Protein AF-A0A926CFZ5-F1 (afdb_monomer_lite)

Structure (mmCIF, N/CA/C/O backbone):
data_AF-A0A926CFZ5-F1
#
_entry.id   AF-A0A926CFZ5-F1
#
loop_
_atom_site.group_PDB
_atom_site.id
_atom_site.type_symbol
_atom_site.label_atom_id
_atom_site.label_alt_id
_atom_site.label_comp_id
_atom_site.label_asym_id
_atom_site.label_entity_id
_at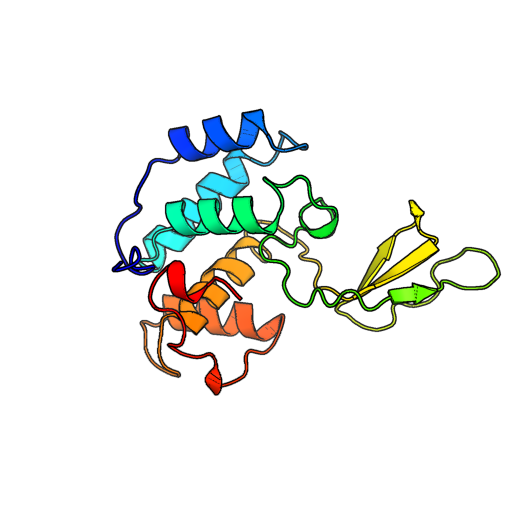om_site.label_seq_id
_atom_site.pdbx_PDB_ins_code
_atom_site.Cartn_x
_atom_site.Cartn_y
_atom_site.Cartn_z
_atom_site.occupancy
_atom_site.B_iso_or_equiv
_atom_site.auth_seq_id
_atom_site.auth_comp_id
_atom_site.auth_asym_id
_atom_site.auth_atom_id
_atom_site.pdbx_PDB_model_num
ATOM 1 N N . MET A 1 1 ? 4.417 -10.597 24.887 1.00 51.16 1 MET A N 1
ATOM 2 C CA . MET A 1 1 ? 4.030 -9.208 24.557 1.00 51.16 1 MET A CA 1
ATOM 3 C C . MET A 1 1 ? 2.718 -9.254 23.799 1.00 51.16 1 MET A C 1
ATOM 5 O O . MET A 1 1 ? 2.595 -10.103 22.927 1.00 51.16 1 MET A O 1
ATOM 9 N N . ILE A 1 2 ? 1.749 -8.407 24.145 1.00 67.25 2 ILE A N 1
ATOM 10 C CA . ILE A 1 2 ? 0.517 -8.233 23.360 1.00 67.25 2 ILE A CA 1
ATOM 11 C C . ILE A 1 2 ? 0.818 -7.136 22.330 1.00 67.25 2 ILE A C 1
ATOM 13 O O . ILE A 1 2 ? 1.266 -6.059 22.716 1.00 67.25 2 ILE A O 1
ATOM 17 N N . GLY A 1 3 ? 0.674 -7.432 21.037 1.00 74.69 3 GLY A N 1
ATOM 18 C CA . GLY A 1 3 ? 0.895 -6.458 19.962 1.00 74.69 3 GLY A CA 1
ATOM 19 C C . GLY A 1 3 ? -0.234 -5.431 19.880 1.00 74.69 3 GLY A C 1
ATOM 20 O O . GLY A 1 3 ? -1.356 -5.722 20.291 1.00 74.69 3 GLY A O 1
ATOM 21 N N . ALA A 1 4 ? 0.046 -4.249 19.324 1.00 81.31 4 ALA A N 1
ATOM 22 C CA . ALA A 1 4 ? -0.989 -3.249 19.062 1.00 81.31 4 ALA A CA 1
ATOM 23 C C . ALA A 1 4 ? -2.028 -3.796 18.056 1.00 81.31 4 ALA A C 1
ATOM 25 O O . ALA A 1 4 ? -1.619 -4.367 17.033 1.00 81.31 4 ALA A O 1
ATOM 26 N N . PRO A 1 5 ? -3.341 -3.675 18.336 1.00 90.12 5 PRO A N 1
ATOM 27 C CA . PRO A 1 5 ? -4.390 -4.107 17.418 1.00 90.12 5 PRO A CA 1
ATOM 28 C C . PRO A 1 5 ? -4.411 -3.227 16.166 1.00 90.12 5 PRO A C 1
ATOM 30 O O . PRO A 1 5 ? -4.131 -2.035 16.238 1.00 90.12 5 PRO A O 1
ATOM 33 N N . LEU A 1 6 ? -4.756 -3.817 15.019 1.00 91.62 6 LEU A N 1
ATOM 34 C CA . LEU A 1 6 ? -4.866 -3.073 13.757 1.00 91.62 6 LEU A CA 1
ATOM 35 C C . LEU A 1 6 ? -6.202 -2.330 13.621 1.00 91.62 6 LEU A C 1
ATOM 37 O O . LEU A 1 6 ? -6.263 -1.301 12.955 1.00 91.62 6 LEU A O 1
ATOM 41 N N . LEU A 1 7 ? -7.269 -2.847 14.236 1.00 95.06 7 LEU A N 1
ATOM 42 C CA . LEU A 1 7 ? -8.568 -2.175 14.294 1.00 95.06 7 LEU A CA 1
ATOM 43 C C . LEU A 1 7 ? -8.633 -1.270 15.522 1.00 95.06 7 LEU A C 1
ATOM 45 O O . LEU A 1 7 ? -8.392 -1.721 16.644 1.00 95.06 7 LEU A O 1
ATOM 49 N N . GLY A 1 8 ? -8.994 -0.011 15.304 1.00 94.38 8 GLY A N 1
ATOM 50 C CA . GLY A 1 8 ? -9.035 1.008 16.343 1.00 94.38 8 GLY A CA 1
ATOM 51 C C . GLY A 1 8 ? -8.747 2.413 15.812 1.00 94.38 8 GLY A C 1
ATOM 52 O O . GLY A 1 8 ? -8.508 2.594 14.617 1.00 94.38 8 GLY A O 1
ATOM 53 N N . PRO A 1 9 ? -8.791 3.424 16.699 1.00 95.12 9 PRO A N 1
ATOM 54 C CA . PRO A 1 9 ? -8.376 4.775 16.352 1.00 95.12 9 PRO A CA 1
ATOM 55 C C . PRO A 1 9 ? -6.887 4.811 15.996 1.00 95.12 9 PRO A C 1
ATOM 57 O O . PRO A 1 9 ? -6.109 3.965 16.436 1.00 95.12 9 PRO A O 1
ATOM 60 N N . ALA A 1 10 ? -6.490 5.828 15.235 1.00 97.00 10 ALA A N 1
ATOM 61 C CA . ALA A 1 10 ? -5.094 6.035 14.884 1.00 97.00 10 ALA A CA 1
ATOM 62 C C . ALA A 1 10 ? -4.216 6.246 16.124 1.00 97.00 10 ALA A C 1
ATOM 64 O O . ALA A 1 10 ? -4.573 6.997 17.034 1.00 97.00 10 ALA A O 1
ATOM 65 N N . SER A 1 11 ? -3.039 5.624 16.129 1.00 96.81 11 SER A N 1
ATOM 66 C CA . SER A 1 11 ? -2.059 5.753 17.216 1.00 96.81 11 SER A CA 1
ATOM 67 C C . SER A 1 11 ? -1.188 7.016 17.138 1.00 96.81 11 SER A C 1
ATOM 69 O O . SER A 1 11 ? -0.368 7.248 18.027 1.00 96.81 11 SER A O 1
ATOM 71 N N . GLY A 1 12 ? -1.373 7.858 16.115 1.00 96.81 12 GLY A N 1
ATOM 72 C CA . GLY A 1 12 ? -0.621 9.098 15.913 1.00 96.81 12 GLY A CA 1
ATOM 73 C C . GLY A 1 12 ? -1.320 10.083 14.973 1.00 96.81 12 GLY A C 1
ATOM 74 O O . GLY A 1 12 ? -2.458 9.860 14.559 1.00 96.81 12 GLY A O 1
ATOM 75 N N . SER A 1 13 ? -0.641 11.189 14.651 1.00 98.25 13 SER A N 1
ATOM 76 C CA . SER A 1 13 ? -1.177 12.282 13.825 1.00 98.25 13 SER A CA 1
ATOM 77 C C . SER A 1 13 ? -0.557 12.356 12.426 1.00 98.25 13 SER A C 1
ATOM 79 O O . SER A 1 13 ? 0.517 11.805 12.158 1.00 98.25 13 SER A O 1
ATOM 81 N N . ALA A 1 14 ? -1.234 13.057 11.510 1.00 98.06 14 ALA A N 1
ATOM 82 C CA . ALA A 1 14 ? -0.764 13.212 10.135 1.00 98.06 14 ALA A CA 1
ATOM 83 C C . ALA A 1 14 ? 0.541 14.015 10.092 1.00 98.06 14 ALA A C 1
ATOM 85 O O . ALA A 1 14 ? 1.469 13.656 9.372 1.00 98.06 14 ALA A O 1
ATOM 86 N N . GLU A 1 15 ? 0.658 15.046 10.927 1.00 97.94 15 GLU A N 1
ATOM 87 C CA . GLU A 1 15 ? 1.856 15.878 11.055 1.00 97.94 15 GLU A CA 1
ATOM 88 C C . GLU A 1 15 ? 3.065 15.044 11.487 1.00 97.94 15 GLU A C 1
ATOM 90 O O . GLU A 1 15 ? 4.159 15.212 10.944 1.00 97.94 15 GLU A O 1
ATOM 95 N N . GLN A 1 16 ? 2.870 14.107 12.423 1.00 98.25 16 GLN A N 1
ATOM 96 C CA . GLN A 1 16 ? 3.921 13.192 12.866 1.00 98.25 16 GLN A CA 1
ATOM 97 C C . GLN A 1 16 ? 4.372 12.269 11.729 1.00 98.25 16 GLN A C 1
ATOM 99 O O . GLN A 1 16 ? 5.572 12.151 11.477 1.00 98.25 16 GLN A O 1
ATOM 104 N N . ALA A 1 17 ? 3.425 11.649 11.018 1.00 97.69 17 ALA A N 1
ATOM 105 C CA . ALA A 1 17 ? 3.727 10.750 9.906 1.00 97.69 17 ALA A CA 1
ATOM 106 C C . ALA A 1 17 ? 4.416 11.480 8.739 1.00 97.69 17 ALA A C 1
ATOM 108 O O . ALA A 1 17 ? 5.421 10.993 8.219 1.00 97.69 17 ALA A O 1
ATOM 109 N N . ILE A 1 18 ? 3.924 12.667 8.364 1.00 97.50 18 ILE A N 1
ATOM 110 C CA . ILE A 1 18 ? 4.507 13.513 7.312 1.00 97.50 18 ILE A CA 1
ATOM 111 C C . ILE A 1 18 ? 5.929 13.913 7.693 1.00 97.50 18 ILE A C 1
ATOM 113 O O . ILE A 1 18 ? 6.853 13.670 6.923 1.00 97.50 18 ILE A O 1
ATOM 117 N N . SER A 1 19 ? 6.122 14.476 8.888 1.00 96.50 19 SER A N 1
ATOM 118 C CA . SER A 1 19 ? 7.441 14.908 9.360 1.00 96.50 19 SER A CA 1
ATOM 119 C C . SER A 1 19 ? 8.450 13.755 9.346 1.00 96.50 19 SER A C 1
ATOM 121 O O . SER A 1 19 ? 9.572 13.895 8.853 1.00 96.50 19 SER A O 1
ATOM 123 N N . TRP A 1 20 ? 8.037 12.576 9.818 1.00 97.06 20 TRP A N 1
ATOM 124 C CA . TRP A 1 20 ? 8.910 11.409 9.873 1.00 97.06 20 TRP A CA 1
ATOM 125 C C . TRP A 1 20 ? 9.284 10.871 8.485 1.00 97.06 20 TRP A C 1
ATOM 127 O O . TRP A 1 20 ? 10.458 10.549 8.260 1.00 97.06 20 TRP A O 1
ATOM 137 N N . LEU A 1 21 ? 8.314 10.778 7.565 1.00 96.38 21 LEU A N 1
ATOM 138 C CA . LEU A 1 21 ? 8.519 10.259 6.209 1.00 96.38 21 LEU A CA 1
ATOM 139 C C . LEU A 1 21 ? 9.298 11.234 5.328 1.00 96.38 21 LEU A C 1
ATOM 141 O O . LEU A 1 21 ? 10.214 10.799 4.636 1.00 96.38 21 LEU A O 1
ATOM 145 N N . SER A 1 22 ? 8.994 12.533 5.374 1.00 95.38 22 SER A N 1
ATOM 146 C CA . SER A 1 22 ? 9.676 13.543 4.552 1.00 95.38 22 SER A CA 1
ATOM 147 C C . SER A 1 22 ? 11.181 13.607 4.823 1.00 95.38 22 SER A C 1
ATOM 149 O O . SER A 1 22 ? 11.956 13.925 3.930 1.00 95.38 22 SER A O 1
ATOM 151 N N . ALA A 1 23 ? 11.620 13.250 6.032 1.00 94.44 23 ALA A N 1
ATOM 152 C CA . ALA A 1 23 ? 13.038 13.183 6.379 1.00 94.44 23 ALA A CA 1
ATOM 153 C C . ALA A 1 23 ? 13.774 11.939 5.828 1.00 94.44 23 ALA A C 1
ATOM 155 O O . ALA A 1 23 ? 14.988 11.835 6.000 1.00 94.44 23 ALA A O 1
ATOM 156 N N . ARG A 1 24 ? 13.064 10.960 5.248 1.00 94.75 24 ARG A N 1
ATOM 157 C CA . ARG A 1 24 ? 13.607 9.624 4.912 1.00 94.75 24 ARG A CA 1
ATOM 158 C C . ARG A 1 24 ? 13.281 9.148 3.502 1.00 94.75 24 ARG A C 1
ATOM 160 O O . ARG A 1 24 ? 14.080 8.428 2.909 1.00 94.75 24 ARG A O 1
ATOM 167 N N . ALA A 1 25 ? 12.112 9.509 2.988 1.00 93.56 25 ALA A N 1
ATOM 168 C CA . ALA A 1 25 ? 11.690 9.137 1.653 1.00 93.56 25 ALA A CA 1
ATOM 169 C C . ALA A 1 25 ? 12.584 9.796 0.602 1.00 93.56 25 ALA A C 1
ATOM 171 O O . ALA A 1 25 ? 13.042 10.925 0.761 1.00 93.56 25 ALA A O 1
ATOM 172 N N . ILE A 1 26 ? 12.798 9.097 -0.510 1.00 90.50 26 ILE A N 1
ATOM 173 C CA . ILE A 1 26 ? 13.609 9.618 -1.620 1.00 90.50 26 ILE A CA 1
ATOM 174 C C . ILE A 1 26 ? 12.784 10.410 -2.645 1.00 90.50 26 ILE A C 1
ATOM 176 O O . ILE A 1 26 ? 13.326 10.866 -3.648 1.00 90.50 26 ILE A O 1
ATOM 180 N N . TYR A 1 27 ? 11.475 10.546 -2.420 1.00 79.19 27 TYR A N 1
ATOM 181 C CA . TYR A 1 27 ? 10.594 11.403 -3.204 1.00 79.19 27 TYR A CA 1
ATOM 182 C C . TYR A 1 27 ? 9.654 12.179 -2.273 1.00 79.19 27 TYR A C 1
ATOM 184 O O . TYR A 1 27 ? 9.024 11.613 -1.384 1.00 79.19 27 TYR A O 1
ATOM 192 N N . ASP A 1 28 ? 9.610 13.492 -2.481 1.00 71.31 28 ASP A N 1
ATOM 193 C CA . ASP A 1 28 ? 8.974 14.485 -1.603 1.00 71.31 28 ASP A CA 1
ATOM 194 C C . ASP A 1 28 ? 7.501 14.715 -1.971 1.00 71.31 28 ASP A C 1
ATOM 196 O O . ASP A 1 28 ? 6.613 14.688 -1.117 1.00 71.31 28 ASP A O 1
ATOM 200 N N . ASN A 1 29 ? 7.238 14.881 -3.269 1.00 75.75 29 ASN A N 1
ATOM 201 C CA . ASN A 1 29 ? 6.053 15.564 -3.793 1.00 75.75 29 ASN A CA 1
ATOM 202 C C . ASN A 1 29 ? 4.711 14.873 -3.497 1.00 75.75 29 ASN A C 1
ATOM 204 O O . ASN A 1 29 ? 3.653 15.459 -3.719 1.00 75.75 29 ASN A O 1
ATOM 208 N N . ASP A 1 30 ? 4.742 13.633 -3.012 1.00 88.44 30 ASP A N 1
ATOM 209 C CA . ASP A 1 30 ? 3.558 12.829 -2.729 1.00 88.44 30 ASP A CA 1
ATOM 210 C C . ASP A 1 30 ? 3.379 12.493 -1.237 1.00 88.44 30 ASP A C 1
ATOM 212 O O . ASP A 1 30 ? 2.344 11.927 -0.892 1.00 88.44 30 ASP A O 1
ATOM 216 N N . ILE A 1 31 ? 4.309 12.829 -0.330 1.00 95.50 31 ILE A N 1
ATOM 217 C CA . ILE A 1 31 ? 4.240 12.361 1.073 1.00 95.50 31 ILE A CA 1
ATOM 218 C C . ILE A 1 31 ? 2.971 12.842 1.777 1.00 95.50 31 ILE A C 1
ATOM 220 O O . ILE A 1 31 ? 2.235 12.030 2.337 1.00 95.50 31 ILE A O 1
ATOM 224 N N . VAL A 1 32 ? 2.660 14.136 1.681 1.00 96.19 32 VAL A N 1
ATOM 225 C CA . VAL A 1 32 ? 1.431 14.708 2.258 1.00 96.19 32 VAL A CA 1
ATOM 226 C C . VAL A 1 32 ? 0.192 14.014 1.691 1.00 96.19 32 VAL A C 1
ATOM 228 O O . VAL A 1 32 ? -0.711 13.630 2.431 1.00 96.19 32 VAL A O 1
ATOM 231 N N . ARG A 1 33 ? 0.165 13.787 0.373 1.00 95.44 33 ARG A N 1
ATOM 232 C CA . ARG A 1 33 ? -0.942 13.098 -0.296 1.00 95.44 33 ARG A CA 1
ATOM 233 C C . ARG A 1 33 ? -1.086 11.658 0.191 1.00 95.44 33 ARG A C 1
ATOM 235 O O . ARG A 1 33 ? -2.208 11.219 0.429 1.00 95.44 33 ARG A O 1
ATOM 242 N N . ILE A 1 34 ? 0.019 10.926 0.312 1.00 96.75 34 ILE A N 1
ATOM 243 C CA . ILE A 1 34 ? 0.037 9.538 0.777 1.00 96.75 34 ILE A CA 1
ATOM 244 C C . ILE A 1 34 ? -0.525 9.473 2.197 1.00 96.75 34 ILE A C 1
ATOM 246 O O . ILE A 1 34 ? -1.490 8.743 2.415 1.00 96.75 34 ILE A O 1
ATOM 250 N N . VAL A 1 35 ? 0.005 10.272 3.130 1.00 98.12 35 VAL A N 1
ATOM 251 C CA . VAL A 1 35 ? -0.439 10.274 4.534 1.00 98.12 35 VAL A CA 1
ATOM 252 C C . VAL A 1 35 ? -1.919 10.635 4.649 1.00 98.12 35 VAL A C 1
ATOM 254 O O . VAL A 1 35 ? -2.678 9.875 5.244 1.00 98.12 35 VAL A O 1
ATOM 257 N N . ASN A 1 36 ? -2.362 11.717 4.004 1.00 98.12 36 ASN A N 1
ATOM 258 C CA . ASN A 1 36 ? -3.766 12.137 4.062 1.0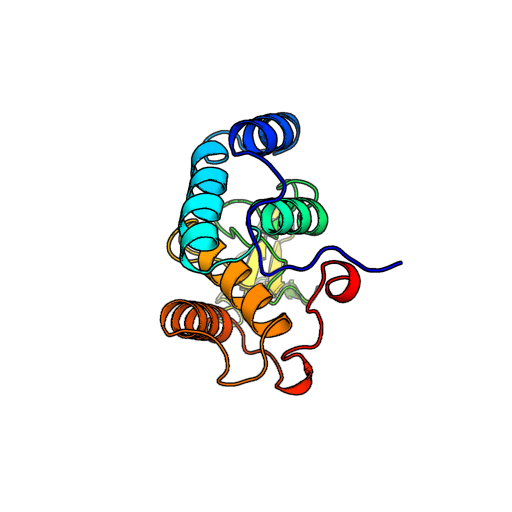0 98.12 36 ASN A CA 1
ATOM 259 C C . ASN A 1 36 ? -4.712 11.088 3.460 1.00 98.12 36 ASN A C 1
ATOM 261 O O . ASN A 1 36 ? -5.850 10.946 3.896 1.00 98.12 36 ASN A O 1
ATOM 265 N N . THR A 1 37 ? -4.248 10.326 2.466 1.00 98.31 37 THR A N 1
ATOM 266 C CA . THR A 1 37 ? -5.049 9.248 1.880 1.00 98.31 37 THR A CA 1
ATOM 267 C C . THR A 1 37 ? -5.126 8.027 2.800 1.00 98.31 37 THR A C 1
ATOM 269 O O . THR A 1 37 ? -6.190 7.423 2.910 1.00 98.31 37 THR A O 1
ATOM 272 N N . TYR A 1 38 ? -4.030 7.676 3.484 1.00 98.62 38 TYR A N 1
ATOM 273 C CA . TYR A 1 38 ? -4.049 6.661 4.543 1.00 98.62 38 TYR A CA 1
ATOM 274 C C . TYR A 1 38 ? -5.025 7.045 5.652 1.00 98.62 38 TYR A C 1
ATOM 276 O O . TYR A 1 38 ? -5.855 6.220 6.025 1.00 98.62 38 TYR A O 1
ATOM 284 N N . GLN A 1 39 ? -4.954 8.294 6.119 1.00 98.62 39 GLN A N 1
ATOM 285 C CA . GLN A 1 39 ? -5.850 8.824 7.138 1.00 98.62 39 GLN A CA 1
ATOM 286 C C . GLN A 1 39 ? -7.313 8.706 6.713 1.00 98.62 39 GLN A C 1
ATOM 288 O O . GLN A 1 39 ? -8.088 8.036 7.389 1.00 98.62 39 GLN A O 1
ATOM 293 N N . LEU A 1 40 ? -7.669 9.280 5.559 1.00 98.56 40 LEU A N 1
ATOM 294 C CA . LEU A 1 40 ? -9.043 9.291 5.059 1.00 98.56 40 LEU A CA 1
ATOM 295 C C . LEU A 1 40 ? -9.646 7.882 4.972 1.00 98.56 40 LEU A C 1
ATOM 297 O O . LEU A 1 40 ? -10.758 7.648 5.439 1.00 98.56 40 LEU A O 1
ATOM 301 N N . ILE A 1 41 ? -8.921 6.940 4.362 1.00 98.56 41 ILE A N 1
ATOM 302 C CA . ILE A 1 41 ? -9.436 5.582 4.151 1.00 98.56 41 ILE A CA 1
ATOM 303 C C . ILE A 1 41 ? -9.442 4.800 5.466 1.00 98.56 41 ILE A C 1
ATOM 305 O O . ILE A 1 41 ? -10.398 4.080 5.735 1.00 98.56 41 ILE A O 1
ATOM 309 N N . GLY A 1 42 ? -8.397 4.919 6.287 1.00 98.38 42 GLY A N 1
ATOM 310 C CA . GLY A 1 42 ? -8.306 4.187 7.547 1.00 98.38 42 GLY A CA 1
ATOM 311 C C . GLY A 1 42 ? -9.346 4.623 8.571 1.00 98.38 42 GLY A C 1
ATOM 312 O O . GLY A 1 42 ? -9.973 3.763 9.184 1.00 98.38 42 GLY A O 1
ATOM 313 N N . GLU A 1 43 ? -9.606 5.930 8.688 1.00 98.19 43 GLU A N 1
ATOM 314 C CA . GLU A 1 43 ? -10.700 6.461 9.512 1.00 98.19 43 GLU A CA 1
ATOM 315 C C . GLU A 1 43 ? -12.058 5.920 9.049 1.00 98.19 43 GLU A C 1
ATOM 317 O O . GLU A 1 43 ? -12.866 5.504 9.878 1.00 98.19 43 GLU A O 1
ATOM 322 N N . GLN A 1 44 ? -12.286 5.842 7.733 1.00 97.81 44 GLN A N 1
ATOM 323 C CA . GLN A 1 44 ? -13.526 5.305 7.166 1.00 97.81 44 GLN A CA 1
ATOM 324 C C . GLN A 1 44 ? -13.769 3.833 7.535 1.00 97.81 44 GLN A C 1
ATOM 326 O O . GLN A 1 44 ? -14.920 3.433 7.691 1.00 97.81 44 GLN A O 1
ATOM 331 N N . VAL A 1 45 ? -12.71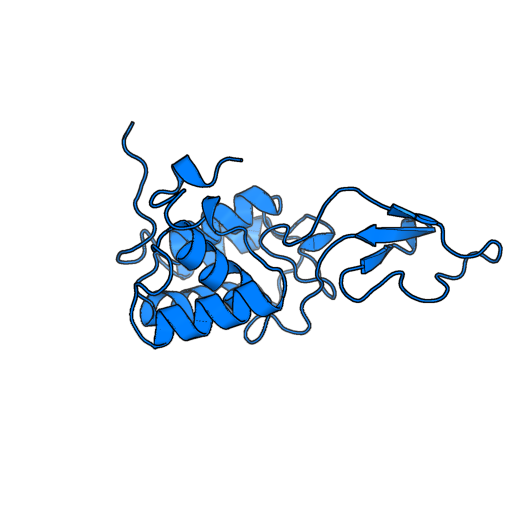3 3.023 7.646 1.00 97.81 45 VAL A N 1
ATOM 332 C CA . VAL A 1 45 ? -12.822 1.569 7.879 1.00 97.81 45 VAL A CA 1
ATOM 333 C C . VAL A 1 45 ? -12.432 1.140 9.297 1.00 97.81 45 VAL A C 1
ATOM 335 O O . VAL A 1 45 ? -12.354 -0.060 9.571 1.00 97.81 45 VAL A O 1
ATOM 338 N N . GLY A 1 46 ? -12.176 2.095 10.197 1.00 97.44 46 GLY A N 1
ATOM 339 C CA . GLY A 1 46 ? -11.793 1.836 11.588 1.00 97.44 46 GLY A CA 1
ATOM 340 C C . GLY A 1 46 ? -10.446 1.120 11.749 1.00 97.44 46 GLY A C 1
ATOM 341 O O . GLY A 1 46 ? -10.274 0.355 12.699 1.00 97.44 46 GLY A O 1
ATOM 342 N N . LEU A 1 47 ? -9.516 1.318 10.811 1.00 97.50 47 LEU A N 1
ATOM 343 C CA . LEU A 1 47 ? -8.159 0.773 10.872 1.00 97.50 47 LEU A CA 1
ATOM 344 C C . LEU A 1 47 ? -7.195 1.851 11.382 1.00 97.50 47 LEU A C 1
ATOM 346 O O . LEU A 1 47 ? -7.246 2.990 10.912 1.00 97.50 47 LEU A O 1
ATOM 350 N N . ASP A 1 48 ? -6.268 1.478 12.266 1.00 98.06 48 ASP A N 1
ATOM 351 C CA . ASP A 1 48 ? -5.168 2.346 12.687 1.00 98.06 48 ASP A CA 1
ATOM 352 C C . ASP A 1 48 ? -4.239 2.617 11.491 1.00 98.06 48 ASP A C 1
ATOM 354 O O . ASP A 1 48 ? -3.293 1.881 11.188 1.00 98.06 48 ASP A O 1
ATOM 358 N N . TRP A 1 49 ? -4.543 3.693 10.767 1.00 98.12 49 TRP A N 1
ATOM 359 C CA . TRP A 1 49 ? -3.810 4.099 9.576 1.00 98.12 49 TRP A CA 1
ATOM 360 C C . TRP A 1 49 ? -2.388 4.556 9.887 1.00 98.12 49 TRP A C 1
ATOM 362 O O . TRP A 1 49 ? -1.521 4.472 9.016 1.00 98.12 49 TRP A O 1
ATOM 372 N N . PHE A 1 50 ? -2.128 5.017 11.110 1.00 98.31 50 PHE A N 1
ATOM 373 C CA . PHE A 1 50 ? -0.795 5.428 11.526 1.00 98.31 50 PHE A CA 1
ATOM 374 C C . PHE A 1 50 ? 0.105 4.197 11.667 1.00 98.31 50 PHE A C 1
ATOM 376 O O . PHE A 1 50 ? 1.223 4.171 11.146 1.00 98.31 50 PHE A O 1
ATOM 383 N N . LEU A 1 51 ? -0.422 3.126 12.262 1.00 96.75 51 LEU A N 1
ATOM 384 C CA . LEU A 1 51 ? 0.251 1.832 12.323 1.00 96.75 51 LEU A CA 1
ATOM 385 C C . LEU A 1 51 ? 0.430 1.206 10.930 1.00 96.75 51 LEU A C 1
ATOM 387 O O . LEU A 1 51 ? 1.489 0.647 10.645 1.00 96.75 51 LEU A O 1
ATOM 391 N N . ALA A 1 52 ? -0.545 1.361 10.029 1.00 97.38 52 ALA A N 1
ATOM 392 C CA . ALA A 1 52 ? -0.398 0.948 8.630 1.00 97.38 52 ALA A CA 1
ATOM 393 C C . ALA A 1 52 ? 0.727 1.717 7.907 1.00 97.38 52 ALA A C 1
ATOM 395 O O . ALA A 1 52 ? 1.489 1.123 7.146 1.00 97.38 52 ALA A O 1
ATOM 396 N N . ILE A 1 53 ? 0.888 3.021 8.164 1.00 97.81 53 ILE A N 1
ATOM 397 C CA . ILE A 1 53 ? 2.028 3.801 7.656 1.00 97.81 53 ILE A CA 1
ATOM 398 C C . ILE A 1 53 ? 3.346 3.295 8.245 1.00 97.81 53 ILE A C 1
ATOM 400 O O . ILE A 1 53 ? 4.323 3.166 7.509 1.00 97.81 53 ILE A O 1
ATOM 404 N N . ALA A 1 54 ? 3.391 2.994 9.545 1.00 96.31 54 ALA A N 1
ATOM 405 C CA . ALA A 1 54 ? 4.589 2.456 10.182 1.00 96.31 54 ALA A CA 1
ATOM 406 C C . ALA A 1 54 ? 4.996 1.105 9.569 1.00 96.31 54 ALA A C 1
ATOM 408 O O . ALA A 1 54 ? 6.172 0.895 9.270 1.00 96.31 54 ALA A O 1
ATOM 409 N N . GLN A 1 55 ? 4.023 0.227 9.308 1.00 94.88 55 GLN A N 1
ATOM 410 C CA . GLN A 1 55 ? 4.249 -1.035 8.605 1.00 94.88 55 GLN A CA 1
ATOM 411 C C . GLN A 1 55 ? 4.760 -0.788 7.179 1.00 94.88 55 GLN A C 1
ATOM 413 O O . GLN A 1 55 ? 5.798 -1.326 6.806 1.00 94.88 55 GLN A O 1
ATOM 418 N N . MET A 1 56 ? 4.121 0.106 6.419 1.00 96.69 56 MET A N 1
ATOM 419 C CA . MET A 1 56 ? 4.573 0.484 5.075 1.00 96.69 56 MET A CA 1
ATOM 420 C C . MET A 1 56 ? 6.016 1.003 5.092 1.00 96.69 56 MET A C 1
ATOM 422 O O . MET A 1 56 ? 6.831 0.624 4.249 1.00 96.69 56 MET A O 1
ATOM 426 N N . ALA A 1 57 ? 6.364 1.851 6.061 1.00 96.19 57 ALA A N 1
ATOM 427 C CA . ALA A 1 57 ? 7.717 2.366 6.209 1.00 96.19 57 ALA A CA 1
ATOM 428 C C . ALA A 1 57 ? 8.718 1.250 6.535 1.00 96.19 57 ALA A C 1
ATOM 430 O O . ALA A 1 57 ? 9.834 1.272 6.020 1.00 96.19 57 ALA A O 1
ATOM 431 N N . HIS A 1 58 ? 8.331 0.261 7.341 1.00 93.94 58 HIS A N 1
ATOM 432 C CA . HIS A 1 58 ? 9.167 -0.902 7.619 1.00 93.94 58 HIS A CA 1
ATOM 433 C C . HIS A 1 58 ? 9.427 -1.733 6.350 1.00 93.94 58 HIS A C 1
ATOM 435 O O . HIS A 1 58 ? 10.582 -1.941 5.986 1.00 93.94 58 HIS A O 1
ATOM 441 N N . GLU A 1 59 ? 8.374 -2.111 5.621 1.00 92.62 59 GLU A N 1
ATOM 442 C CA . GLU A 1 59 ? 8.468 -2.959 4.419 1.00 92.62 59 GLU A CA 1
ATOM 443 C C . GLU A 1 59 ? 9.226 -2.311 3.259 1.00 92.62 59 GLU A C 1
ATOM 445 O O . GLU A 1 59 ? 9.876 -2.978 2.454 1.00 92.62 59 GLU A O 1
ATOM 450 N N . THR A 1 60 ? 9.114 -0.991 3.126 1.00 95.06 60 THR A N 1
ATOM 451 C CA . THR A 1 60 ? 9.649 -0.261 1.968 1.00 95.06 60 THR A CA 1
ATOM 452 C C . THR A 1 60 ? 10.992 0.404 2.246 1.00 95.06 60 THR A C 1
ATOM 454 O O . THR A 1 60 ? 11.510 1.121 1.384 1.00 95.06 60 THR A O 1
ATOM 457 N N . GLY A 1 61 ? 11.548 0.228 3.448 1.00 95.19 61 GLY A N 1
ATOM 458 C CA . GLY A 1 61 ? 12.709 0.992 3.893 1.00 95.19 61 GLY A CA 1
ATOM 459 C C . GLY A 1 61 ? 12.427 2.496 3.870 1.00 95.19 61 GLY A C 1
ATOM 460 O O . GLY A 1 61 ? 13.223 3.265 3.349 1.00 95.19 61 GLY A O 1
ATOM 461 N N . SER A 1 62 ? 11.272 2.920 4.381 1.00 95.75 62 SER A N 1
ATOM 462 C CA . SER A 1 62 ? 10.793 4.310 4.386 1.00 95.75 62 SER A CA 1
ATOM 463 C C . SER A 1 62 ? 10.653 4.901 2.982 1.00 95.75 62 SER A C 1
ATOM 465 O O . SER A 1 62 ? 11.173 5.974 2.696 1.00 95.75 62 SER A O 1
ATOM 467 N N . LEU A 1 63 ? 9.953 4.187 2.094 1.00 95.31 63 LEU A N 1
ATOM 468 C CA . LEU A 1 63 ? 9.713 4.565 0.695 1.00 95.31 63 LEU A CA 1
ATOM 469 C C . LEU A 1 63 ? 10.973 4.650 -0.185 1.00 95.31 63 LEU A C 1
ATOM 471 O O . LEU A 1 63 ? 10.920 5.199 -1.287 1.00 95.31 63 LEU A O 1
ATOM 475 N N . THR A 1 64 ? 12.093 4.073 0.250 1.00 95.56 64 THR A N 1
ATOM 476 C CA . THR A 1 64 ? 13.339 4.049 -0.534 1.00 95.56 64 THR A CA 1
ATOM 477 C C . THR A 1 64 ? 13.428 2.846 -1.475 1.00 95.56 64 THR A C 1
ATOM 479 O O . THR A 1 64 ? 14.136 2.906 -2.482 1.00 95.56 64 THR A O 1
ATOM 482 N N . SER A 1 65 ? 12.685 1.766 -1.208 1.00 95.38 65 SER A N 1
ATOM 483 C CA . SER A 1 65 ? 12.711 0.555 -2.033 1.00 95.38 65 SER A CA 1
ATOM 484 C C . SER A 1 65 ? 12.330 0.829 -3.493 1.00 95.38 65 SER A C 1
ATOM 486 O O . SER A 1 65 ? 11.488 1.674 -3.797 1.00 95.38 65 SER A O 1
ATOM 488 N N . TRP A 1 66 ? 12.899 0.064 -4.426 1.00 96.25 66 TRP A N 1
ATOM 489 C CA . TRP A 1 66 ? 12.572 0.201 -5.850 1.00 96.25 66 TRP A CA 1
ATOM 490 C C . TRP A 1 66 ? 11.077 -0.020 -6.138 1.00 96.25 66 TRP A C 1
ATOM 492 O O . TRP A 1 66 ? 10.487 0.669 -6.970 1.00 96.25 66 TRP A O 1
ATOM 502 N N . TRP A 1 67 ? 10.451 -0.960 -5.423 1.00 97.38 67 TRP A N 1
ATOM 503 C CA . TRP A 1 67 ? 9.035 -1.292 -5.579 1.00 97.38 67 TRP A CA 1
ATOM 504 C C . TRP A 1 67 ? 8.098 -0.198 -5.066 1.00 97.38 67 TRP A C 1
ATOM 506 O O . TRP A 1 67 ? 7.054 0.025 -5.682 1.00 97.38 67 TRP A O 1
ATOM 516 N N . SER A 1 68 ? 8.468 0.526 -4.006 1.00 96.62 68 SER A N 1
ATOM 517 C CA . SER A 1 68 ? 7.647 1.627 -3.495 1.00 96.62 68 SER A CA 1
ATOM 518 C C . SER A 1 68 ? 7.662 2.852 -4.405 1.00 96.62 68 SER A C 1
ATOM 520 O O . SER A 1 68 ? 6.724 3.633 -4.368 1.00 96.62 68 SER A O 1
ATOM 522 N N . GLN A 1 69 ? 8.663 3.025 -5.268 1.00 94.94 69 GLN A N 1
ATOM 523 C CA . GLN A 1 69 ? 8.792 4.222 -6.105 1.00 94.94 69 GLN A CA 1
ATOM 524 C C . GLN A 1 69 ? 7.849 4.225 -7.327 1.00 94.94 69 GLN A C 1
ATOM 526 O O . GLN A 1 69 ? 7.644 3.181 -7.967 1.00 94.94 69 GLN A O 1
ATOM 531 N N . PRO A 1 70 ? 7.336 5.397 -7.758 1.00 93.31 70 PRO A N 1
ATOM 532 C CA . PRO A 1 70 ? 6.650 5.543 -9.042 1.00 93.31 70 PRO A CA 1
ATOM 533 C C . PRO A 1 70 ? 7.500 5.045 -10.223 1.00 93.31 70 PRO A C 1
ATOM 535 O O . PRO A 1 70 ? 8.707 5.275 -10.213 1.00 93.31 70 PRO A O 1
ATOM 538 N N . PRO A 1 71 ? 6.914 4.385 -11.245 1.00 93.94 71 PRO A N 1
ATOM 539 C CA . PRO A 1 71 ? 5.480 4.138 -11.406 1.00 93.94 71 PRO A CA 1
ATOM 540 C C . PRO A 1 71 ? 4.945 2.891 -10.677 1.00 93.94 71 PRO A C 1
ATOM 542 O O . PRO A 1 71 ? 3.752 2.631 -10.767 1.00 93.94 71 PRO A O 1
ATOM 545 N N . ARG A 1 72 ? 5.781 2.127 -9.959 1.00 96.69 72 ARG A N 1
ATOM 546 C CA . ARG A 1 72 ? 5.391 0.848 -9.335 1.00 96.69 72 ARG A CA 1
ATOM 547 C C . ARG A 1 72 ? 4.484 1.024 -8.122 1.00 96.69 72 ARG A C 1
ATOM 549 O O . ARG A 1 72 ? 3.481 0.328 -8.023 1.00 96.69 72 ARG A O 1
ATOM 556 N N . ARG A 1 73 ? 4.796 1.974 -7.234 1.00 97.19 73 ARG A N 1
ATOM 557 C CA . ARG A 1 73 ? 3.926 2.381 -6.109 1.00 97.19 73 ARG A CA 1
ATOM 558 C C . ARG A 1 73 ? 3.485 1.234 -5.188 1.00 97.19 73 ARG A C 1
ATOM 560 O O . ARG A 1 73 ? 2.398 1.273 -4.622 1.00 97.19 73 ARG A O 1
ATOM 567 N N . ASN A 1 74 ? 4.293 0.190 -5.040 1.00 97.69 74 ASN A N 1
ATOM 568 C CA . ASN A 1 74 ? 3.943 -0.971 -4.231 1.00 97.69 74 ASN A CA 1
ATOM 569 C C . ASN A 1 74 ? 4.389 -0.766 -2.777 1.00 97.69 74 ASN A C 1
ATOM 571 O O . ASN A 1 74 ? 5.564 -0.911 -2.450 1.00 97.69 74 ASN A O 1
ATOM 575 N N . LEU A 1 75 ? 3.430 -0.394 -1.925 1.00 96.38 75 LEU A N 1
ATOM 576 C CA . LEU A 1 75 ? 3.657 0.040 -0.541 1.00 96.38 75 LEU A CA 1
ATOM 577 C C . LEU A 1 75 ? 3.758 -1.100 0.483 1.00 96.38 75 LEU A C 1
ATOM 579 O O . LEU A 1 75 ? 4.039 -0.836 1.644 1.00 96.38 75 LEU A O 1
ATOM 583 N N . ALA A 1 76 ? 3.512 -2.344 0.073 1.00 95.25 76 ALA A N 1
ATOM 584 C CA . ALA A 1 76 ? 3.453 -3.491 0.984 1.00 95.25 76 ALA A CA 1
ATOM 585 C C . ALA A 1 76 ? 4.028 -4.773 0.356 1.00 95.25 76 ALA A C 1
ATOM 587 O O . ALA A 1 76 ? 3.589 -5.878 0.666 1.00 95.25 76 ALA A O 1
ATOM 588 N N . GLY A 1 77 ? 4.937 -4.633 -0.619 1.00 95.19 77 GLY A N 1
ATOM 589 C CA . GLY A 1 77 ? 5.581 -5.775 -1.280 1.00 95.19 77 GLY A CA 1
ATOM 590 C C . GLY A 1 77 ? 4.608 -6.744 -1.969 1.00 95.19 77 GLY A C 1
ATOM 591 O O . GLY A 1 77 ? 4.915 -7.923 -2.143 1.00 95.19 77 GLY A O 1
ATOM 592 N N . ILE A 1 78 ? 3.418 -6.287 -2.373 1.00 96.00 78 ILE A N 1
ATOM 593 C CA . ILE A 1 78 ? 2.342 -7.159 -2.855 1.00 96.00 78 ILE A CA 1
ATOM 594 C C . ILE A 1 78 ? 2.778 -7.873 -4.139 1.00 96.00 78 ILE A C 1
ATOM 596 O O . ILE A 1 78 ? 3.010 -7.250 -5.177 1.00 96.00 78 ILE A O 1
ATOM 600 N N . GLY A 1 79 ? 2.871 -9.202 -4.065 1.00 94.94 79 GLY A N 1
ATOM 601 C CA . GLY A 1 79 ? 3.278 -10.054 -5.184 1.00 94.94 79 GLY A CA 1
ATOM 602 C C . GLY A 1 79 ? 4.775 -10.021 -5.500 1.00 94.94 79 GLY A C 1
ATOM 603 O O . GLY A 1 79 ? 5.181 -10.635 -6.485 1.00 94.94 79 GLY A O 1
ATOM 604 N N . VAL A 1 80 ? 5.587 -9.332 -4.695 1.00 96.38 80 VAL A N 1
ATOM 605 C CA . VAL A 1 80 ? 7.043 -9.338 -4.843 1.00 96.38 80 VAL A CA 1
ATOM 606 C C . VAL A 1 80 ? 7.574 -10.689 -4.373 1.00 96.38 80 VAL A C 1
ATOM 608 O O . VAL A 1 80 ? 7.335 -11.097 -3.243 1.00 96.38 80 VAL A O 1
ATOM 611 N N . THR A 1 81 ? 8.264 -11.411 -5.256 1.00 95.06 81 THR A N 1
ATOM 612 C CA . THR A 1 81 ? 8.719 -12.795 -4.988 1.00 95.06 81 THR A CA 1
ATOM 613 C C . THR A 1 81 ? 10.219 -13.004 -5.188 1.00 95.06 81 THR A C 1
ATOM 615 O O . THR A 1 81 ? 10.719 -14.103 -4.977 1.00 95.06 81 THR A O 1
ATOM 618 N N . GLY A 1 82 ? 10.944 -11.987 -5.664 1.00 94.75 82 GLY A N 1
ATOM 619 C CA . GLY A 1 82 ? 12.348 -12.116 -6.080 1.00 94.75 82 GLY A CA 1
ATOM 620 C C . GLY A 1 82 ? 12.550 -12.841 -7.419 1.00 94.75 82 GLY A C 1
ATOM 621 O O . GLY A 1 82 ? 13.657 -12.836 -7.958 1.00 94.75 82 GLY A O 1
ATOM 622 N N . VAL A 1 83 ? 11.491 -13.416 -8.000 1.00 97.62 83 VAL A N 1
ATOM 623 C CA . VAL A 1 83 ? 11.543 -14.027 -9.331 1.00 97.62 83 VAL A CA 1
ATOM 624 C C . VAL A 1 83 ? 11.791 -12.944 -10.380 1.00 97.62 83 VAL A C 1
ATOM 626 O O . VAL A 1 83 ? 11.137 -11.897 -10.389 1.00 97.62 83 VAL A O 1
ATOM 629 N N . TRP A 1 84 ? 12.721 -13.221 -11.291 1.00 97.75 84 TRP A N 1
ATOM 630 C CA . TRP A 1 84 ? 13.048 -12.344 -12.407 1.00 97.75 84 TRP A CA 1
ATOM 631 C C . TRP A 1 84 ? 13.071 -13.103 -13.737 1.00 97.75 84 TRP A C 1
ATOM 633 O O . TRP A 1 84 ? 13.216 -14.326 -13.770 1.00 97.75 84 TRP A O 1
ATOM 643 N N . ARG A 1 85 ? 12.928 -12.372 -14.846 1.00 97.19 85 ARG A N 1
ATOM 644 C CA . ARG A 1 85 ? 13.156 -12.879 -16.208 1.00 97.19 85 ARG A CA 1
ATOM 645 C C . ARG A 1 85 ? 14.041 -11.910 -16.992 1.00 97.19 85 ARG A C 1
ATOM 647 O O . ARG A 1 85 ? 13.907 -10.702 -16.793 1.00 97.19 85 ARG A O 1
ATOM 654 N N . PRO A 1 86 ? 14.957 -12.400 -17.842 1.00 96.88 86 PRO A N 1
ATOM 655 C CA . PRO A 1 86 ? 15.753 -11.520 -18.689 1.00 96.88 86 PRO A CA 1
ATOM 656 C C . PRO A 1 86 ? 14.861 -10.808 -19.716 1.00 96.88 86 PRO A C 1
ATOM 658 O O . PRO A 1 86 ? 13.764 -11.282 -20.025 1.00 96.88 86 PRO A O 1
ATOM 661 N N . GLY A 1 87 ? 15.336 -9.675 -20.234 1.00 94.94 87 GLY A N 1
ATOM 662 C CA . GLY A 1 87 ? 14.808 -9.104 -21.475 1.00 94.94 87 GLY A CA 1
ATOM 663 C C . GLY A 1 87 ? 15.221 -9.910 -22.708 1.00 94.94 87 GLY A C 1
ATOM 664 O O . GLY A 1 87 ? 15.753 -11.019 -22.609 1.00 94.94 87 GLY A O 1
ATOM 665 N N . LEU A 1 88 ? 14.986 -9.332 -23.880 1.00 94.06 88 LEU A N 1
ATOM 666 C CA . LEU A 1 88 ? 15.424 -9.885 -25.155 1.00 94.06 88 LEU A CA 1
ATOM 667 C C . LEU A 1 88 ? 16.944 -9.700 -25.351 1.00 94.06 88 LEU A C 1
ATOM 669 O O . LEU A 1 88 ? 17.543 -8.810 -24.741 1.00 94.06 88 LEU A O 1
ATOM 673 N N . PRO A 1 89 ? 17.591 -10.514 -26.213 1.00 92.94 89 PRO A N 1
ATOM 674 C CA . PRO A 1 89 ? 19.030 -10.406 -26.486 1.00 92.94 89 PRO A CA 1
ATOM 675 C C . PRO A 1 89 ? 19.480 -9.046 -27.038 1.00 92.94 89 PRO A C 1
ATOM 677 O O . PRO A 1 89 ? 20.652 -8.702 -26.920 1.00 92.94 89 PRO A O 1
ATOM 680 N N . ASP A 1 90 ? 18.563 -8.275 -27.626 1.00 92.31 90 ASP A N 1
ATOM 681 C CA . ASP A 1 90 ? 18.806 -6.920 -28.136 1.00 92.31 90 ASP A CA 1
ATOM 682 C C . ASP A 1 90 ? 18.786 -5.834 -27.039 1.00 92.31 90 ASP A C 1
ATOM 684 O O . ASP A 1 90 ? 18.929 -4.648 -27.331 1.00 92.31 90 ASP A O 1
ATOM 688 N N . GLY A 1 91 ? 18.610 -6.229 -25.772 1.00 86.62 91 GLY A N 1
ATOM 689 C CA . GLY A 1 91 ? 18.556 -5.333 -24.617 1.00 86.62 91 GLY A CA 1
ATOM 690 C C . GLY A 1 91 ? 17.180 -4.713 -24.363 1.00 86.62 91 GLY A C 1
ATOM 691 O O . GLY A 1 91 ? 17.000 -4.018 -23.359 1.00 86.62 91 GLY A O 1
ATOM 692 N N . SER A 1 92 ? 16.192 -4.970 -25.222 1.00 93.56 92 SER A N 1
ATOM 693 C CA . SER A 1 92 ? 14.822 -4.508 -25.021 1.00 93.56 92 SER A CA 1
ATOM 694 C C . SER A 1 92 ? 14.065 -5.402 -24.021 1.00 93.56 92 SER A C 1
ATOM 696 O O . SER A 1 92 ? 14.411 -6.570 -23.825 1.00 93.56 92 SER A O 1
ATOM 698 N N . PRO A 1 93 ? 13.012 -4.894 -23.355 1.00 95.25 93 PRO A N 1
ATOM 699 C CA . PRO A 1 93 ? 12.246 -5.693 -22.400 1.00 95.25 93 PRO A CA 1
ATOM 700 C C . PRO A 1 93 ? 11.486 -6.864 -23.041 1.00 95.25 93 PRO A C 1
ATOM 702 O O . PRO A 1 93 ? 11.234 -7.864 -22.370 1.00 95.25 93 PRO A O 1
ATOM 705 N N . GLY A 1 94 ? 11.084 -6.758 -24.310 1.00 94.88 94 GLY A N 1
ATOM 706 C CA . GLY A 1 94 ? 10.051 -7.631 -24.874 1.00 94.88 94 GLY A CA 1
ATOM 707 C C . GLY A 1 94 ? 8.695 -7.481 -24.155 1.00 94.88 94 GLY A C 1
ATOM 708 O O . GLY A 1 94 ? 8.487 -6.517 -23.412 1.00 94.88 94 GLY A O 1
ATOM 709 N N . PRO A 1 95 ? 7.738 -8.401 -24.372 1.00 95.38 95 PRO A N 1
ATOM 710 C CA . PRO A 1 95 ? 6.457 -8.375 -23.672 1.00 95.38 95 PRO A CA 1
ATOM 71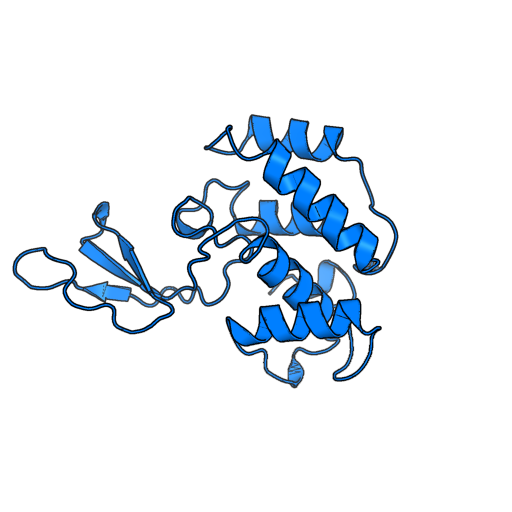1 C C . PRO A 1 95 ? 6.619 -8.724 -22.187 1.00 95.38 95 PRO A C 1
ATOM 713 O O . PRO A 1 95 ? 7.417 -9.587 -21.815 1.00 95.38 95 PRO A O 1
ATOM 716 N N . ALA A 1 96 ? 5.810 -8.087 -21.337 1.00 94.50 96 ALA A N 1
ATOM 717 C CA . ALA A 1 96 ? 5.758 -8.428 -19.922 1.00 94.50 96 ALA A CA 1
ATOM 718 C C . ALA A 1 96 ? 5.349 -9.904 -19.742 1.00 94.50 96 ALA A C 1
ATOM 720 O O . ALA A 1 96 ? 4.408 -10.357 -20.398 1.00 94.50 96 ALA A O 1
ATOM 721 N N . PRO A 1 97 ? 5.976 -10.656 -18.817 1.00 95.50 97 PRO A N 1
ATOM 722 C CA . PRO A 1 97 ? 5.601 -12.048 -18.554 1.00 95.50 97 PRO A CA 1
ATOM 723 C C . PRO A 1 97 ? 4.169 -12.235 -18.025 1.00 95.50 97 PRO A C 1
ATOM 725 O O . PRO A 1 97 ? 3.666 -13.356 -17.985 1.00 95.50 97 PRO A O 1
ATOM 728 N N . GLY A 1 98 ? 3.535 -11.155 -17.569 1.00 94.69 98 GLY A N 1
ATOM 729 C CA . GLY A 1 98 ? 2.170 -11.113 -17.065 1.00 94.69 98 GLY A CA 1
ATOM 730 C C . GLY A 1 98 ? 1.858 -9.754 -16.426 1.00 94.69 98 GLY A C 1
ATOM 731 O O . GLY A 1 98 ? 2.725 -8.879 -16.406 1.00 94.69 98 GLY A O 1
ATOM 732 N N . PRO A 1 99 ? 0.655 -9.576 -15.854 1.00 92.06 99 PRO A N 1
ATOM 733 C CA . PRO A 1 99 ? 0.212 -8.289 -15.306 1.00 92.06 99 PRO A CA 1
ATOM 734 C C . PRO A 1 99 ? 0.958 -7.858 -14.030 1.00 92.06 99 PRO A C 1
ATOM 736 O O . PRO A 1 99 ? 1.012 -6.673 -13.723 1.00 92.06 99 PRO A O 1
ATOM 739 N N . ALA A 1 100 ? 1.546 -8.802 -13.287 1.00 96.19 100 ALA A N 1
ATOM 740 C CA . ALA A 1 100 ? 2.293 -8.547 -12.052 1.00 96.19 100 ALA A CA 1
ATOM 741 C C . ALA A 1 100 ? 3.811 -8.610 -12.282 1.00 96.19 100 ALA A C 1
ATOM 743 O O . ALA A 1 100 ? 4.515 -9.401 -11.650 1.00 96.19 100 ALA A O 1
ATOM 744 N N . TRP A 1 101 ? 4.301 -7.809 -13.229 1.00 97.81 101 TRP A N 1
ATOM 745 C CA . TRP A 1 101 ? 5.722 -7.682 -13.541 1.00 97.81 101 TRP A CA 1
ATOM 746 C C . TRP A 1 101 ? 6.083 -6.232 -13.848 1.00 97.81 101 TRP A C 1
ATOM 748 O O . TRP A 1 101 ? 5.331 -5.525 -14.515 1.00 97.81 101 TRP A O 1
ATOM 758 N N . ALA A 1 102 ? 7.263 -5.801 -13.407 1.00 97.94 102 ALA A N 1
ATOM 759 C CA . ALA A 1 102 ? 7.810 -4.486 -13.719 1.00 97.94 102 ALA A CA 1
ATOM 760 C C . ALA A 1 102 ? 9.212 -4.616 -14.323 1.00 97.94 102 ALA A C 1
ATOM 762 O O . ALA A 1 102 ? 10.041 -5.389 -13.839 1.00 9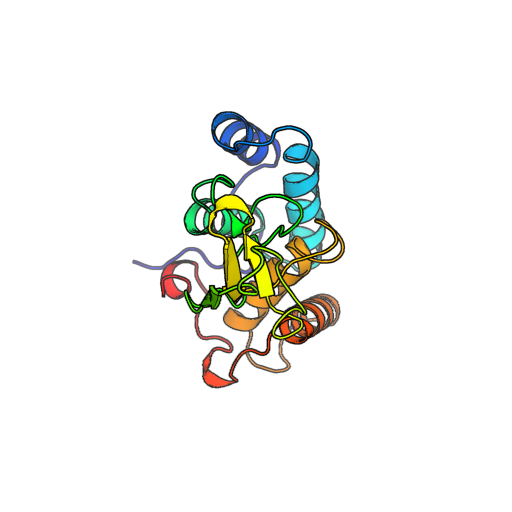7.94 102 ALA A O 1
ATOM 763 N N . TRP A 1 103 ? 9.480 -3.860 -15.386 1.00 97.38 103 TRP A 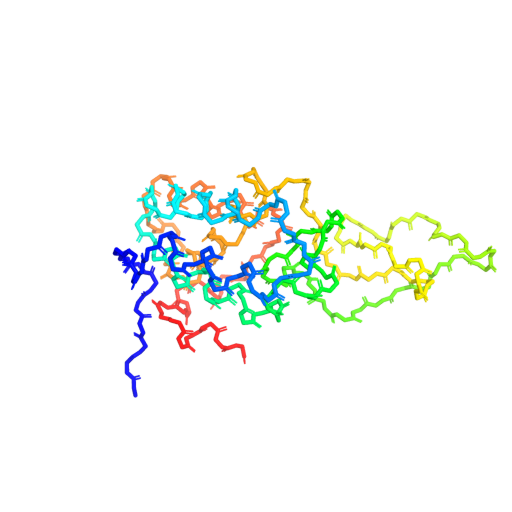N 1
ATOM 764 C CA . TRP A 1 103 ? 10.789 -3.840 -16.032 1.00 97.38 103 TRP A CA 1
ATOM 765 C C . TRP A 1 103 ? 11.768 -2.951 -15.260 1.00 97.38 103 TRP A C 1
ATOM 767 O O . TRP A 1 103 ? 11.471 -1.793 -14.957 1.00 97.38 103 TRP A O 1
ATOM 777 N N . SER A 1 104 ? 12.958 -3.480 -14.978 1.00 96.50 104 SER A N 1
ATOM 778 C CA . SER A 1 104 ? 14.101 -2.717 -14.489 1.00 96.50 104 SER A CA 1
ATOM 779 C C . SER A 1 104 ? 15.118 -2.551 -15.611 1.00 96.50 104 SER A C 1
ATOM 781 O O . SER A 1 104 ? 15.887 -3.468 -15.903 1.00 96.50 104 SER A O 1
ATOM 783 N N . ALA A 1 105 ? 15.148 -1.363 -16.220 1.00 94.31 105 ALA A N 1
ATOM 784 C CA . ALA A 1 105 ? 16.123 -1.029 -17.260 1.00 94.31 105 ALA A CA 1
ATOM 785 C C . ALA A 1 105 ? 17.566 -1.087 -16.736 1.00 94.31 105 ALA A C 1
ATOM 787 O O . ALA A 1 105 ? 18.451 -1.560 -17.437 1.00 94.31 105 ALA A O 1
ATOM 788 N N . GLN A 1 106 ? 17.786 -0.690 -15.478 1.00 93.31 106 GLN A N 1
ATOM 789 C CA . GLN A 1 106 ? 19.097 -0.761 -14.829 1.00 93.31 106 GLN A CA 1
ATOM 790 C C . GLN A 1 106 ? 19.627 -2.198 -14.739 1.00 93.31 106 GLN A C 1
ATOM 792 O O . GLN A 1 106 ? 20.828 -2.417 -14.853 1.00 93.31 106 GLN A O 1
ATOM 797 N N . LEU A 1 107 ? 18.742 -3.175 -14.519 1.00 94.31 107 LEU A N 1
ATOM 798 C CA . LEU A 1 107 ? 19.121 -4.584 -14.383 1.00 94.31 107 LEU A CA 1
ATOM 799 C C . LEU A 1 107 ? 18.964 -5.384 -15.681 1.00 94.31 107 LEU A C 1
ATOM 801 O O . LEU A 1 107 ? 19.403 -6.533 -15.727 1.00 94.31 107 LEU A O 1
ATOM 805 N N . GLY A 1 108 ? 18.305 -4.823 -16.699 1.00 95.75 108 GLY A N 1
ATOM 806 C CA . GLY A 1 108 ? 17.928 -5.535 -17.921 1.00 95.75 108 GLY A CA 1
ATOM 807 C C . GLY A 1 108 ? 16.986 -6.718 -17.662 1.00 95.75 108 GLY A C 1
ATOM 808 O O . GLY A 1 108 ? 17.129 -7.769 -18.292 1.00 95.75 108 GLY A O 1
ATOM 809 N N . ARG A 1 109 ? 16.076 -6.604 -16.679 1.00 97.31 109 ARG A N 1
ATOM 810 C CA . ARG A 1 109 ? 15.233 -7.721 -16.209 1.00 97.31 109 ARG A CA 1
ATOM 811 C C . ARG A 1 109 ? 13.812 -7.294 -15.859 1.00 97.31 109 ARG A C 1
ATOM 813 O O . ARG A 1 109 ? 13.587 -6.228 -15.288 1.00 97.31 109 ARG A O 1
ATOM 820 N N . TRP A 1 110 ? 12.867 -8.194 -16.105 1.00 98.06 110 TRP A N 1
ATOM 821 C CA . TRP A 1 110 ? 11.535 -8.180 -15.510 1.00 98.06 110 TRP A CA 1
ATOM 822 C C . TRP A 1 110 ? 11.602 -8.701 -14.079 1.00 98.06 110 TRP A C 1
ATOM 824 O O . TRP A 1 110 ? 12.189 -9.755 -13.848 1.00 98.06 110 TRP A O 1
ATOM 834 N N . LEU A 1 111 ? 10.968 -8.003 -13.140 1.00 98.31 111 LEU A N 1
ATOM 835 C CA . LEU A 1 111 ? 10.847 -8.398 -11.736 1.00 98.31 111 LEU A CA 1
ATOM 836 C C . LEU A 1 111 ? 9.375 -8.655 -11.401 1.00 98.31 111 LEU A C 1
ATOM 838 O O . LEU A 1 111 ? 8.519 -7.837 -11.743 1.00 98.31 111 LEU A O 1
ATOM 842 N N . ALA A 1 112 ? 9.076 -9.777 -10.748 1.00 98.19 112 ALA A N 1
ATOM 843 C CA . ALA A 1 112 ? 7.712 -10.132 -10.366 1.00 98.19 112 ALA A CA 1
ATOM 844 C C . ALA A 1 112 ? 7.226 -9.281 -9.181 1.00 98.19 112 ALA A C 1
ATOM 846 O O . ALA A 1 112 ? 7.912 -9.189 -8.161 1.00 98.19 112 ALA A O 1
ATOM 847 N N . GLY A 1 113 ? 6.042 -8.685 -9.326 1.00 97.62 113 GLY A N 1
ATOM 848 C CA . GLY A 1 113 ? 5.389 -7.829 -8.336 1.00 97.62 113 GLY A CA 1
ATOM 849 C C . GLY A 1 113 ? 4.297 -6.957 -8.952 1.00 97.62 113 GLY A C 1
ATOM 850 O O . GLY A 1 113 ? 4.311 -6.661 -10.148 1.00 97.62 113 GLY A O 1
ATOM 851 N N . VAL A 1 114 ? 3.315 -6.561 -8.143 1.00 97.88 114 VAL A N 1
ATOM 852 C CA . VAL A 1 114 ? 2.206 -5.717 -8.610 1.00 97.88 114 VAL A CA 1
ATOM 853 C C . VAL A 1 114 ? 2.669 -4.263 -8.699 1.00 97.88 114 VAL A C 1
ATOM 855 O O . VAL A 1 114 ? 3.323 -3.765 -7.783 1.00 97.88 114 VAL A O 1
ATOM 858 N N . SER A 1 115 ? 2.328 -3.586 -9.798 1.00 98.00 115 SER A N 1
ATOM 859 C CA . SER A 1 115 ? 2.455 -2.130 -9.924 1.00 98.00 115 SER A CA 1
ATOM 860 C C . SER A 1 115 ? 1.079 -1.480 -9.832 1.00 98.00 115 SER A C 1
ATOM 862 O O . SER A 1 115 ? 0.118 -1.986 -10.409 1.00 98.00 115 SER A O 1
ATOM 864 N N . PHE A 1 116 ? 0.989 -0.352 -9.136 1.00 97.75 116 PHE A N 1
ATOM 865 C CA . PHE A 1 116 ? -0.259 0.363 -8.901 1.00 97.75 116 PHE A CA 1
ATOM 866 C C . PHE A 1 116 ? -0.297 1.678 -9.697 1.00 97.75 116 PHE A C 1
ATOM 868 O O . PHE A 1 116 ? 0.615 2.505 -9.562 1.00 97.75 116 PHE A O 1
ATOM 875 N N . PRO A 1 117 ? -1.344 1.908 -10.516 1.00 96.25 117 PRO A N 1
ATOM 876 C CA . PRO A 1 117 ? -1.451 3.118 -11.332 1.00 96.25 117 PRO A CA 1
ATOM 877 C C . PRO A 1 117 ? -1.451 4.409 -10.508 1.00 96.25 117 PRO A C 1
ATOM 879 O O . PRO A 1 117 ? -0.760 5.368 -10.861 1.00 96.25 117 PRO A O 1
ATOM 882 N N . THR A 1 118 ? -2.179 4.433 -9.388 1.00 96.38 118 THR A N 1
ATOM 883 C CA . THR A 1 118 ? -2.315 5.612 -8.527 1.00 96.38 118 THR A CA 1
ATOM 884 C C . THR A 1 118 ? -2.083 5.293 -7.051 1.00 96.38 118 THR A C 1
ATOM 886 O O . THR A 1 118 ? -2.236 4.160 -6.595 1.00 96.38 118 THR A O 1
ATOM 889 N N . TRP A 1 119 ? -1.752 6.322 -6.267 1.00 95.88 119 TRP A N 1
ATOM 890 C CA . TRP A 1 119 ? -1.676 6.195 -4.812 1.00 95.88 119 TRP A CA 1
ATOM 891 C C . TRP A 1 119 ? -3.046 5.922 -4.188 1.00 95.88 119 TRP A C 1
ATOM 893 O O . TRP A 1 119 ? -3.220 4.931 -3.485 1.00 95.88 119 TRP A O 1
ATOM 903 N N . GLY A 1 120 ? -4.015 6.801 -4.457 1.00 95.81 120 GLY A N 1
ATOM 904 C CA . GLY A 1 120 ? -5.262 6.826 -3.694 1.00 95.81 120 GLY A CA 1
ATOM 905 C C . GLY A 1 120 ? -6.368 5.918 -4.201 1.00 95.81 120 GLY A C 1
ATOM 906 O O . GLY A 1 120 ? -7.196 5.492 -3.404 1.00 95.81 120 GLY A O 1
ATOM 907 N N . SER A 1 121 ? -6.372 5.565 -5.486 1.00 97.19 121 SER A N 1
ATOM 908 C CA . SER A 1 121 ? -7.340 4.599 -6.000 1.00 97.19 121 SER A CA 1
ATOM 909 C C . SER A 1 121 ? -6.792 3.179 -5.997 1.00 97.19 121 SER A C 1
ATOM 911 O O . SER A 1 121 ? -7.604 2.265 -6.028 1.00 97.19 121 SER A O 1
ATOM 913 N N . ASP A 1 122 ? -5.477 2.958 -5.900 1.00 98.19 122 ASP A N 1
ATOM 914 C CA . ASP A 1 122 ? -4.905 1.621 -6.107 1.00 98.19 122 ASP A CA 1
ATOM 915 C C . ASP A 1 122 ? -3.967 1.191 -4.977 1.00 98.19 122 ASP A C 1
ATOM 917 O O . ASP A 1 122 ? -4.319 0.291 -4.219 1.00 98.19 122 ASP A O 1
ATOM 921 N N . ALA A 1 123 ? -2.812 1.844 -4.820 1.00 97.75 123 ALA A N 1
ATOM 922 C CA . ALA A 1 123 ? -1.754 1.389 -3.913 1.00 97.75 123 ALA A CA 1
ATOM 923 C C . ALA A 1 123 ? -2.179 1.351 -2.437 1.00 97.75 123 ALA A C 1
ATOM 925 O O . ALA A 1 123 ? -1.996 0.342 -1.755 1.00 97.75 123 ALA A O 1
ATOM 926 N N . ILE A 1 124 ? -2.748 2.452 -1.939 1.00 98.50 124 ILE A N 1
ATOM 927 C CA . ILE A 1 124 ? -3.149 2.585 -0.533 1.00 98.50 124 ILE A CA 1
ATOM 928 C C . ILE A 1 124 ? -4.372 1.704 -0.233 1.00 98.50 124 ILE A C 1
ATOM 930 O O . ILE A 1 124 ? -4.310 0.940 0.732 1.00 98.50 124 ILE A O 1
ATOM 934 N N . PRO A 1 125 ? -5.433 1.687 -1.072 1.00 98.56 125 PRO A N 1
ATOM 935 C CA . PRO A 1 125 ? -6.514 0.717 -0.923 1.00 98.56 125 PRO A CA 1
ATOM 936 C C . PRO A 1 125 ? -6.051 -0.743 -0.918 1.00 98.56 125 PRO A C 1
ATOM 938 O O . PRO A 1 125 ? -6.532 -1.532 -0.108 1.00 98.56 125 PRO A O 1
ATOM 941 N N . ALA A 1 126 ? -5.105 -1.109 -1.791 1.00 98.31 126 ALA A N 1
ATOM 942 C CA . ALA A 1 126 ? -4.578 -2.468 -1.852 1.00 98.31 126 ALA A CA 1
ATOM 943 C C . ALA A 1 126 ? -3.832 -2.860 -0.572 1.00 98.31 126 ALA A C 1
ATOM 945 O O . ALA A 1 126 ? -3.953 -3.998 -0.118 1.00 98.31 126 ALA A O 1
ATOM 946 N N . HIS A 1 127 ? -3.092 -1.926 0.029 1.00 98.19 127 HIS A N 1
ATOM 947 C CA . HIS A 1 127 ? -2.440 -2.166 1.308 1.00 98.19 127 HIS A CA 1
ATOM 948 C C . HIS A 1 127 ? -3.464 -2.306 2.447 1.00 98.19 127 HIS A C 1
ATOM 950 O O . HIS A 1 127 ? -3.526 -3.354 3.090 1.00 98.19 127 HIS A O 1
ATOM 956 N N . LEU A 1 128 ? -4.312 -1.296 2.659 1.00 98.50 128 LEU A N 1
ATOM 957 C CA . LEU A 1 128 ? -5.264 -1.268 3.775 1.00 98.50 128 LEU A CA 1
ATOM 958 C C . LEU A 1 128 ? -6.268 -2.425 3.720 1.00 98.50 128 LEU A C 1
ATOM 960 O O . LEU A 1 128 ? -6.516 -3.082 4.730 1.00 98.50 128 LEU A O 1
ATOM 964 N N . GLY A 1 129 ? -6.788 -2.748 2.533 1.00 97.94 129 GLY A N 1
ATOM 965 C CA . GLY A 1 129 ? -7.689 -3.887 2.355 1.00 97.94 129 GLY A CA 1
ATOM 966 C C . GLY A 1 129 ? -7.022 -5.228 2.653 1.00 97.94 129 GLY A C 1
ATOM 967 O O . GLY A 1 129 ? -7.665 -6.148 3.156 1.00 97.94 129 GLY A O 1
ATOM 968 N N . ARG A 1 130 ? -5.713 -5.347 2.412 1.00 97.00 130 ARG A N 1
ATOM 969 C CA . ARG A 1 130 ? -4.958 -6.558 2.740 1.00 97.00 130 ARG A CA 1
ATOM 970 C C . ARG A 1 130 ? -4.692 -6.675 4.244 1.00 97.00 130 ARG A C 1
ATOM 972 O O . ARG A 1 130 ? -4.827 -7.774 4.772 1.00 97.00 130 ARG A O 1
ATOM 979 N N . LEU A 1 131 ? -4.429 -5.570 4.945 1.00 97.06 131 LEU A N 1
ATOM 980 C CA . LEU A 1 131 ? -4.365 -5.549 6.415 1.00 97.06 131 LEU A CA 1
ATOM 981 C C . LEU A 1 131 ? -5.706 -5.943 7.050 1.00 97.06 131 LEU A C 1
ATOM 983 O O . LEU A 1 131 ? -5.742 -6.788 7.946 1.00 97.06 131 LEU A O 1
ATOM 987 N N . LEU A 1 132 ? -6.819 -5.420 6.527 1.00 96.94 132 LEU A N 1
ATOM 988 C CA . LEU A 1 132 ? -8.159 -5.848 6.937 1.00 96.94 132 LEU A CA 1
ATOM 989 C C . LEU A 1 132 ? -8.378 -7.341 6.678 1.00 96.94 132 LEU A C 1
ATOM 991 O O . LEU A 1 132 ? -8.920 -8.034 7.532 1.00 96.94 132 LEU A O 1
ATOM 995 N N . ALA A 1 133 ? -7.919 -7.864 5.538 1.00 96.00 133 ALA A N 1
ATOM 996 C CA . ALA A 1 133 ? -8.039 -9.286 5.232 1.00 96.00 133 ALA A CA 1
ATOM 997 C C . ALA A 1 133 ? -7.266 -10.175 6.222 1.00 96.00 133 ALA A C 1
ATOM 999 O O . ALA A 1 133 ? -7.770 -11.232 6.601 1.00 96.00 133 ALA A O 1
ATOM 1000 N N . TYR A 1 134 ? -6.084 -9.747 6.670 1.00 93.56 134 TYR A N 1
ATOM 1001 C CA . TYR A 1 134 ? -5.333 -10.446 7.715 1.00 93.56 134 TYR A CA 1
ATOM 1002 C C . TYR A 1 134 ? -5.976 -10.333 9.102 1.00 93.56 134 TYR A C 1
ATOM 1004 O O . TYR A 1 134 ? -5.788 -11.219 9.935 1.00 93.56 134 TYR A O 1
ATOM 1012 N N . THR A 1 135 ? -6.742 -9.270 9.344 1.00 93.38 135 THR A N 1
ATOM 1013 C CA . THR A 1 135 ? -7.346 -8.974 10.649 1.00 93.38 135 THR A CA 1
ATOM 1014 C C . THR A 1 135 ? -8.728 -9.600 10.821 1.00 93.38 135 THR A C 1
ATOM 1016 O O . THR A 1 135 ? -9.075 -10.030 11.913 1.00 93.38 135 THR A O 1
ATOM 1019 N N . LEU A 1 136 ? -9.529 -9.660 9.756 1.00 93.25 136 LEU A N 1
ATOM 1020 C CA . LEU A 1 136 ? -10.924 -10.088 9.805 1.00 93.25 136 LEU A CA 1
ATOM 1021 C C . LEU A 1 136 ? -11.096 -11.516 9.263 1.00 93.25 136 LEU A C 1
ATOM 1023 O O . LEU A 1 136 ? -10.529 -11.866 8.215 1.00 93.25 136 LEU A O 1
ATOM 1027 N N . PRO A 1 137 ? -11.949 -12.346 9.893 1.00 91.31 137 PRO A N 1
ATOM 1028 C CA . PRO A 1 137 ? -12.392 -13.596 9.286 1.00 91.31 137 PRO A CA 1
ATOM 1029 C C . PRO A 1 137 ? -13.036 -13.362 7.909 1.00 91.31 137 PRO A C 1
ATOM 1031 O O . PRO A 1 137 ? -13.453 -12.252 7.569 1.00 91.31 137 PRO A O 1
ATOM 1034 N N . ALA A 1 138 ? -13.096 -14.398 7.071 1.00 90.06 138 ALA A N 1
ATOM 1035 C CA . ALA A 1 138 ? -13.765 -14.294 5.773 1.00 90.06 138 ALA A CA 1
ATOM 1036 C C . ALA A 1 138 ? -15.258 -13.954 5.955 1.00 90.06 138 ALA A C 1
ATOM 1038 O O . ALA A 1 138 ? -15.928 -14.556 6.792 1.00 90.06 138 ALA A O 1
ATOM 1039 N N . GLY A 1 139 ? -15.761 -12.983 5.187 1.00 88.56 139 GLY A N 1
ATOM 1040 C CA . GLY A 1 139 ? -17.154 -12.523 5.253 1.00 88.56 139 GLY A CA 1
ATOM 1041 C C . GLY A 1 139 ? -17.514 -11.683 6.486 1.00 88.56 139 GLY A C 1
ATOM 1042 O O . GLY A 1 139 ? -18.679 -11.336 6.646 1.00 88.56 139 GLY A O 1
ATOM 1043 N N . GLN A 1 140 ? -16.549 -11.364 7.356 1.00 93.38 140 GLN A N 1
ATOM 1044 C CA . GLN A 1 140 ? -16.748 -10.501 8.526 1.00 93.38 140 GLN A CA 1
ATOM 1045 C C . GLN A 1 140 ? -16.215 -9.094 8.277 1.00 93.38 140 GLN A C 1
ATOM 1047 O O . GLN A 1 140 ? -15.190 -8.941 7.613 1.00 93.38 140 GLN A O 1
ATOM 1052 N N . GLY A 1 141 ? -16.867 -8.101 8.880 1.00 94.12 141 GLY A N 1
ATOM 1053 C CA . GLY A 1 141 ? -16.618 -6.670 8.693 1.00 94.12 141 GLY A CA 1
ATOM 1054 C C . GLY A 1 141 ? -17.820 -5.966 8.062 1.00 94.12 141 GLY A C 1
ATOM 1055 O O . GLY A 1 141 ? -18.736 -6.618 7.561 1.00 94.12 141 GLY A O 1
ATOM 1056 N N . ASP A 1 142 ? -17.828 -4.638 8.090 1.00 96.50 142 ASP A N 1
ATOM 1057 C CA . ASP A 1 142 ? -18.874 -3.852 7.433 1.00 96.50 142 ASP A CA 1
ATOM 1058 C C . ASP A 1 142 ? -18.701 -3.800 5.899 1.00 96.50 142 ASP A C 1
ATOM 1060 O O . ASP A 1 142 ? -17.734 -4.315 5.328 1.00 96.50 142 ASP A O 1
ATOM 1064 N N . LEU A 1 143 ? -19.657 -3.170 5.208 1.00 97.38 143 LEU A N 1
ATOM 1065 C CA . LEU A 1 143 ? -19.657 -3.064 3.744 1.00 97.38 143 LEU A CA 1
ATOM 1066 C C . LEU A 1 143 ? -18.443 -2.306 3.184 1.00 97.38 143 LEU A C 1
ATOM 1068 O O . LEU A 1 143 ? -17.965 -2.641 2.095 1.00 97.38 143 LEU A O 1
ATOM 1072 N N . ALA A 1 144 ? -17.940 -1.296 3.900 1.00 97.75 144 ALA A N 1
ATOM 1073 C CA . ALA A 1 144 ? -16.778 -0.525 3.472 1.00 97.75 144 ALA A CA 1
ATOM 1074 C C . ALA A 1 144 ? -15.499 -1.361 3.617 1.00 97.75 144 ALA A C 1
ATOM 1076 O O . ALA A 1 144 ? -14.693 -1.425 2.686 1.00 97.75 144 ALA A O 1
ATOM 1077 N N . GLN A 1 145 ? -15.362 -2.078 4.733 1.00 98.38 145 GLN A N 1
ATOM 1078 C CA . GLN A 1 145 ? -14.281 -3.029 4.974 1.00 98.38 145 GLN A CA 1
ATOM 1079 C C . GLN A 1 145 ? -14.282 -4.157 3.936 1.00 98.38 145 GLN A C 1
ATOM 1081 O O . GLN A 1 145 ? -13.232 -4.437 3.357 1.00 98.38 145 GLN A O 1
ATOM 1086 N N . GLN A 1 146 ? -15.441 -4.769 3.647 1.00 97.94 146 GLN A N 1
ATOM 1087 C CA . GLN A 1 146 ? -15.538 -5.818 2.620 1.00 97.94 146 GLN A CA 1
ATOM 1088 C C . GLN A 1 146 ? -15.160 -5.288 1.235 1.00 97.94 146 GLN A C 1
ATOM 1090 O O . GLN A 1 146 ? -14.333 -5.896 0.562 1.00 97.94 146 GLN A O 1
ATOM 1095 N N . SER A 1 147 ? -15.672 -4.120 0.836 1.00 97.88 147 SER A N 1
ATOM 1096 C CA . SER A 1 147 ? -15.335 -3.530 -0.469 1.00 97.88 147 SER A CA 1
ATOM 1097 C C . SER A 1 147 ? -13.834 -3.258 -0.612 1.00 97.88 147 SER A C 1
ATOM 1099 O O . SER A 1 147 ? -13.252 -3.468 -1.680 1.00 97.88 147 SER A O 1
ATOM 1101 N N . LEU A 1 148 ? -13.184 -2.803 0.464 1.00 98.31 148 LEU A N 1
ATOM 1102 C CA . LEU A 1 148 ? -11.748 -2.539 0.468 1.00 98.31 148 LEU A CA 1
ATOM 1103 C C . LEU A 1 148 ? -10.926 -3.836 0.414 1.00 98.31 148 LEU A C 1
ATOM 1105 O O . LEU A 1 148 ? -9.942 -3.910 -0.326 1.00 98.31 148 LEU A O 1
ATOM 1109 N N . ILE A 1 149 ? -11.356 -4.869 1.147 1.00 98.12 149 ILE A N 1
ATOM 1110 C CA . ILE A 1 149 ? -10.802 -6.226 1.078 1.00 98.12 149 ILE A CA 1
ATOM 1111 C C . ILE A 1 149 ? -10.905 -6.767 -0.349 1.00 98.12 149 ILE A C 1
ATOM 1113 O O . ILE A 1 149 ? -9.890 -7.173 -0.910 1.00 98.12 149 ILE A O 1
ATOM 1117 N N . ASP A 1 150 ? -12.092 -6.749 -0.952 1.00 97.75 150 ASP A N 1
ATOM 1118 C CA . ASP A 1 150 ? -12.332 -7.317 -2.282 1.00 97.75 150 ASP A CA 1
ATOM 1119 C C . ASP A 1 150 ? -11.450 -6.650 -3.333 1.00 97.75 150 ASP A C 1
ATOM 1121 O O . ASP A 1 150 ? -10.807 -7.320 -4.145 1.00 97.75 150 ASP A O 1
ATOM 1125 N N . LYS A 1 151 ? -11.320 -5.324 -3.253 1.00 97.81 151 LYS A N 1
ATOM 1126 C CA . LYS A 1 151 ? -10.406 -4.566 -4.104 1.00 97.81 151 LYS A CA 1
ATOM 1127 C C . LYS A 1 151 ? -8.951 -5.004 -3.932 1.00 97.81 151 LYS A C 1
ATOM 1129 O O . LYS A 1 151 ? -8.268 -5.263 -4.922 1.00 97.81 151 LYS A O 1
ATOM 1134 N N . ALA A 1 152 ? -8.468 -5.104 -2.694 1.00 97.75 152 ALA A N 1
ATOM 1135 C CA . ALA A 1 152 ? -7.103 -5.543 -2.414 1.00 97.75 152 ALA A CA 1
ATOM 1136 C C . ALA A 1 152 ? -6.843 -6.980 -2.897 1.00 97.75 152 ALA A C 1
ATOM 1138 O O . ALA A 1 152 ? -5.778 -7.272 -3.450 1.00 97.75 152 ALA A O 1
ATOM 1139 N N . LEU A 1 153 ? -7.820 -7.873 -2.723 1.00 96.44 153 LEU A N 1
ATOM 1140 C CA . LEU A 1 153 ? -7.721 -9.268 -3.142 1.00 96.44 153 LEU A CA 1
ATOM 1141 C C . LEU A 1 153 ? -7.867 -9.456 -4.661 1.00 96.44 153 LEU A C 1
ATOM 1143 O O . LEU A 1 153 ? -7.343 -10.432 -5.201 1.00 96.44 153 LEU A O 1
ATOM 1147 N N . GLY A 1 154 ? -8.485 -8.499 -5.357 1.00 96.44 154 GLY A N 1
ATOM 1148 C CA . GLY A 1 154 ? -8.517 -8.430 -6.818 1.00 96.44 154 GLY A CA 1
ATOM 1149 C C . GLY A 1 154 ? -7.142 -8.180 -7.448 1.00 96.44 154 GLY A C 1
ATOM 1150 O O . GLY A 1 154 ? -6.850 -8.721 -8.512 1.00 96.44 154 GLY A O 1
ATOM 1151 N N . TYR A 1 155 ? -6.258 -7.431 -6.777 1.00 95.75 155 TYR A N 1
ATOM 1152 C CA . TYR A 1 155 ? -4.870 -7.245 -7.231 1.00 95.75 155 TYR A CA 1
ATOM 1153 C C . TYR A 1 155 ? -4.017 -8.498 -7.046 1.00 95.75 155 TYR A C 1
ATOM 1155 O O . TYR A 1 155 ? -3.186 -8.845 -7.888 1.00 95.75 155 TYR A O 1
ATOM 1163 N N . ARG A 1 156 ? -4.202 -9.177 -5.915 1.00 94.44 156 ARG A N 1
ATOM 1164 C CA . ARG A 1 156 ? -3.544 -10.441 -5.602 1.00 94.44 156 ARG A CA 1
ATOM 1165 C C . ARG A 1 156 ? -4.433 -11.200 -4.636 1.00 94.44 156 ARG A C 1
ATOM 1167 O O . ARG A 1 156 ? -4.783 -10.659 -3.593 1.00 94.44 156 ARG A O 1
ATOM 1174 N N . SER A 1 157 ? -4.728 -12.464 -4.920 1.00 93.44 157 SER A N 1
ATOM 1175 C CA . SER A 1 157 ? -5.477 -13.301 -3.983 1.00 93.44 157 SER A CA 1
ATOM 1176 C C . SER A 1 157 ? -4.708 -13.517 -2.673 1.00 93.44 157 SER A C 1
ATOM 1178 O O . SER A 1 157 ? -3.473 -13.452 -2.621 1.00 93.44 157 SER A O 1
ATOM 1180 N N . LEU A 1 158 ? -5.443 -13.749 -1.591 1.00 88.56 158 LEU A N 1
ATOM 1181 C CA . LEU A 1 158 ? -4.904 -14.156 -0.297 1.00 88.56 158 LEU A CA 1
ATOM 1182 C C . LEU A 1 158 ? -5.493 -15.534 0.034 1.00 88.56 158 LEU A C 1
ATOM 1184 O O . LEU A 1 158 ? -6.715 -15.678 -0.044 1.00 88.56 158 LEU A O 1
ATOM 1188 N N . PRO A 1 159 ? -4.680 -16.555 0.367 1.00 88.69 159 PRO A N 1
ATOM 1189 C CA . PRO A 1 159 ? -5.217 -17.852 0.761 1.00 88.69 159 PRO A CA 1
ATOM 1190 C C . PRO A 1 159 ? -6.109 -17.722 1.998 1.00 88.69 159 PRO A C 1
ATOM 1192 O O . PRO A 1 159 ? -5.790 -16.963 2.912 1.00 88.69 159 PRO A O 1
ATOM 1195 N N . ALA A 1 160 ? -7.187 -18.506 2.063 1.00 85.38 160 ALA A N 1
ATOM 1196 C CA . ALA A 1 160 ? -8.141 -18.452 3.174 1.00 85.38 160 ALA A CA 1
ATOM 1197 C C . ALA A 1 160 ? -7.484 -18.677 4.551 1.00 85.38 160 ALA A C 1
ATOM 1199 O O . ALA A 1 160 ? -7.925 -18.095 5.535 1.00 85.38 160 ALA A O 1
ATOM 1200 N N . SER A 1 161 ? -6.390 -19.447 4.607 1.00 86.50 161 SER A N 1
ATOM 1201 C CA . SER A 1 161 ? -5.606 -19.697 5.825 1.00 86.50 161 SER A CA 1
ATOM 1202 C C . SER A 1 161 ? -4.947 -18.450 6.427 1.00 86.50 161 SER A C 1
ATOM 1204 O O . SER A 1 161 ? -4.545 -18.484 7.581 1.00 86.50 161 SER A O 1
ATOM 1206 N N . HIS A 1 162 ? -4.820 -17.367 5.658 1.00 86.62 162 HIS A N 1
ATOM 1207 C CA . HIS A 1 162 ? -4.257 -16.099 6.124 1.00 86.62 162 HIS A CA 1
ATOM 1208 C C . HIS A 1 162 ? -5.342 -15.107 6.576 1.00 86.62 162 HIS A C 1
ATOM 1210 O O . HIS A 1 162 ? -5.041 -13.980 6.955 1.00 86.62 162 HIS A O 1
ATOM 1216 N N . ARG A 1 163 ? -6.625 -15.480 6.517 1.00 89.56 163 ARG A N 1
ATOM 1217 C CA . ARG A 1 163 ? -7.696 -14.651 7.084 1.00 89.56 163 ARG A CA 1
ATOM 1218 C C . ARG A 1 163 ? -7.637 -14.725 8.604 1.00 89.56 163 ARG A C 1
ATOM 1220 O O . ARG A 1 163 ? -7.487 -15.817 9.146 1.00 89.56 163 ARG A O 1
ATOM 1227 N N . ASN A 1 164 ? -7.797 -13.585 9.279 1.00 88.69 164 ASN A N 1
ATOM 1228 C CA . ASN A 1 164 ? -7.722 -13.484 10.745 1.00 88.69 164 ASN A CA 1
ATOM 1229 C C . ASN A 1 164 ? -6.406 -14.031 11.351 1.00 88.69 164 ASN A C 1
ATOM 1231 O O . ASN A 1 164 ? -6.367 -14.407 12.522 1.00 88.69 164 ASN A O 1
ATOM 1235 N N . SER A 1 165 ? -5.326 -14.121 10.567 1.00 87.38 165 SER A N 1
ATOM 1236 C CA . SER A 1 165 ? -4.042 -14.640 11.050 1.00 87.38 165 SER A CA 1
ATOM 1237 C C . SER A 1 165 ? -3.212 -13.585 11.782 1.00 87.38 165 SER A C 1
ATOM 1239 O O . SER A 1 165 ? -2.317 -13.943 12.543 1.00 87.38 165 SER A O 1
ATOM 1241 N N . ALA A 1 166 ? -3.496 -12.295 11.570 1.00 87.19 166 ALA A N 1
ATOM 1242 C CA . ALA A 1 166 ? -2.730 -11.194 12.144 1.00 87.19 166 ALA A CA 1
ATOM 1243 C C . ALA A 1 166 ? -3.635 -10.047 12.620 1.00 87.19 166 ALA A C 1
ATOM 1245 O O . ALA A 1 166 ? -3.664 -8.986 12.004 1.00 87.19 166 ALA A O 1
ATOM 1246 N N . PRO A 1 167 ? -4.362 -10.216 13.738 1.00 81.75 167 PRO A N 1
ATOM 1247 C CA . PRO A 1 167 ? -5.179 -9.141 14.306 1.00 81.75 167 PRO A CA 1
ATOM 1248 C C . PRO A 1 167 ? -4.354 -8.013 14.955 1.00 81.75 167 PRO A C 1
ATOM 1250 O O . PRO A 1 167 ? -4.891 -6.962 15.306 1.00 81.75 167 PRO A O 1
ATOM 1253 N N . THR A 1 168 ? -3.047 -8.224 15.134 1.00 85.44 168 THR A N 1
ATOM 1254 C CA . THR A 1 168 ? -2.106 -7.250 15.700 1.00 85.44 168 THR A CA 1
ATOM 1255 C C . THR A 1 168 ? -0.882 -7.118 14.803 1.00 85.44 168 THR A C 1
ATOM 1257 O O . THR A 1 168 ? -0.569 -8.043 14.051 1.00 85.44 168 THR A O 1
ATOM 1260 N N . ILE A 1 169 ? -0.138 -6.017 14.946 1.00 79.19 169 ILE A N 1
ATOM 1261 C CA . ILE A 1 169 ? 1.101 -5.767 14.185 1.00 79.19 169 ILE A CA 1
ATOM 1262 C C . ILE A 1 169 ? 2.129 -6.903 14.301 1.00 79.19 169 ILE A C 1
ATOM 1264 O O . ILE A 1 169 ? 2.843 -7.176 13.346 1.00 79.19 169 ILE A O 1
ATOM 1268 N N . LEU A 1 170 ? 2.174 -7.621 15.433 1.00 80.56 170 LEU A N 1
ATOM 1269 C CA . LEU A 1 170 ? 3.105 -8.741 15.619 1.00 80.56 170 LEU A CA 1
ATOM 1270 C C . LEU A 1 170 ? 2.825 -9.910 14.669 1.00 80.56 170 LEU A C 1
ATOM 1272 O O . LEU A 1 170 ? 3.754 -10.626 14.316 1.00 80.56 170 LEU A O 1
ATOM 1276 N N . GLY A 1 171 ? 1.568 -10.100 14.259 1.00 73.50 171 GLY A N 1
ATOM 1277 C CA . GLY A 1 171 ? 1.198 -11.143 13.301 1.00 73.50 171 GLY A CA 1
ATOM 1278 C C . GLY A 1 171 ? 1.518 -10.783 11.849 1.00 73.50 171 GLY A C 1
ATOM 1279 O O . GLY A 1 171 ? 1.380 -11.636 10.980 1.00 73.50 171 GLY A O 1
ATOM 1280 N N . LEU A 1 172 ? 1.910 -9.532 11.576 1.00 74.00 172 LEU A N 1
ATOM 1281 C CA . LEU A 1 172 ? 2.322 -9.080 10.244 1.00 74.00 172 LEU A CA 1
ATOM 1282 C C . LEU A 1 172 ? 3.816 -9.306 9.979 1.00 74.00 172 LEU A C 1
ATOM 1284 O O . LEU A 1 172 ? 4.251 -9.144 8.843 1.00 74.00 172 LEU A O 1
ATOM 1288 N N . ASN A 1 173 ? 4.583 -9.706 10.997 1.00 63.28 173 ASN A N 1
ATOM 1289 C CA . ASN A 1 173 ? 5.949 -10.182 10.814 1.00 63.28 173 ASN A CA 1
ATOM 1290 C C . ASN A 1 173 ? 5.883 -11.554 10.125 1.00 63.28 173 ASN A C 1
ATOM 1292 O O . ASN A 1 173 ? 5.425 -12.520 10.736 1.00 63.28 173 ASN A O 1
ATOM 1296 N N . GLY A 1 174 ? 6.270 -11.603 8.848 1.00 50.94 174 GLY A N 1
ATOM 1297 C CA . GLY A 1 174 ? 6.358 -12.839 8.063 1.00 50.94 174 GLY A CA 1
ATOM 1298 C C . GLY A 1 174 ? 7.394 -13.824 8.586 1.00 50.94 174 GLY A C 1
ATOM 1299 O O . GLY A 1 174 ? 8.422 -13.371 9.138 1.00 50.94 174 GLY A O 1
#

pLDDT: mean 93.58, std 7.63, range [50.94, 98.62]

Secondary structure (DSSP, 8-state):
-PPPBSBSS-SS-HHHHHHHHHTT-S--TTHHHHHHHHHHHHHHHTB-HHHHHHHHHHHTTTTTSTTTSTTT--TT-TT--S-EEE--TTS---S-SSSSEEEETTTTEEEES---S-IIIIIHHHHHHHHHHHHSPTT-S-HHHHHHHHHHHHHS---GGGTTS-SBGGGG--

Foldseek 3Di:
DDFAFFAAEAPDDLCVLLVVLCVFAPDNPCSSVLSVLLVVLCVVQRTRSNVLSVQLCVQCVSNHRPCCDPPQNASHQAFFDQDKDAADPVLHNPDAPDQQWDDDSVVNIITGGHGFRDSNPARSLLSVLVLLQQQAQPPDGDPSSVVSVVRNCVRPNDPNVSGNQDSGPVSVPD

Radius of gyration: 16.56 Å; chains: 1; bounding box: 39×36×53 Å

Sequence (174 aa):
MIGAPLLGPASGSAEQAISWLSARAIYDNDIVRIVNTYQLIGEQVGLDWFLAIAQMAHETGSLTSWWSQPPRRNLAGIGVTGVWRPGLPDGSPGPAPGPAWAWSAQLGRWLAGVSFPTWGSDAIPAHLGRLLAYTLPAGQGDLAQQSLIDKALGYRSLPASHRNSAPTILGLNG